Protein AF-A0AA88HQ57-F1 (afdb_monomer_lite)

Radius of gyration: 19.63 Å; chains: 1; bounding box: 48×26×58 Å

Foldseek 3Di:
DLLPVLVVLLVVLVVLVVVLVVLVVDDDDLVSLLSNLLSPLLSVLSNVLSVVLVVVLVVQVVVCVVPHPDDDPQPHSVSSVVSSVVSSVVSNVVSVVVCVVPPWGWDWDDPDPVDTDIDIPDDPVVVVVVD

Secondary structure (DSSP, 8-state):
-THHHHHHHHHHHHHHHHHHHHHHHSPP-HHHHHHHHHHHHHHHHHHHHHHHHHHHHHHHHHHHHHH-SSPPTT--HHHHHHHHHHHHHHHHHHHHHHHHHS--EEEEEEEETTEEEEEEE--HHHHHH--

InterPro domains:
  IPR000337 GPCR, family 3 [PR00248] (41-62)
  IPR000337 GPCR, family 3 [PR00248] (80-103)
  IPR017978 GPCR family 3, C-terminal [PF00003] (1-127)
  IPR017978 GPCR family 3, C-terminal [PS50259] (1-131)
  IPR050726 Metabotropic Glutamate Receptor [PTHR24060] (1-130)

Sequence (131 aa):
ASGRELSFMLLFGILICYLNTFILLAKPSTLTCSLQRVGIGIGFSLTYAALFTKTNRISRIFNAASTSAKRPEFISPKSQVAITCSLVAVQVAIIGMWMLVETPGTRYHHPSRSEVILKCKLEDSTFLVSQ

Structure (mmCIF, N/CA/C/O backbone):
data_AF-A0AA88HQ57-F1
#
_entry.id   AF-A0AA88HQ57-F1
#
loop_
_atom_site.group_PDB
_atom_site.id
_atom_site.type_symbol
_atom_site.label_atom_id
_atom_site.label_alt_id
_atom_site.label_comp_id
_atom_site.label_asym_id
_atom_site.label_entity_id
_atom_site.label_seq_id
_atom_site.pdbx_PDB_ins_code
_atom_site.Cartn_x
_atom_site.Cartn_y
_atom_site.Cartn_z
_atom_site.occupancy
_atom_site.B_iso_or_equiv
_atom_site.auth_seq_id
_atom_site.auth_comp_id
_atom_site.auth_asym_id
_atom_site.auth_atom_id
_atom_site.pdbx_PDB_model_num
ATOM 1 N N . ALA A 1 1 ? -6.358 -3.799 25.568 1.00 45.44 1 ALA A N 1
ATOM 2 C CA . ALA A 1 1 ? -5.335 -3.118 24.745 1.00 45.44 1 ALA A CA 1
ATOM 3 C C . ALA A 1 1 ? -5.500 -3.450 23.246 1.00 45.44 1 ALA A C 1
ATOM 5 O O . ALA A 1 1 ? -4.651 -4.110 22.672 1.00 45.44 1 ALA A O 1
ATOM 6 N N . SER A 1 2 ? -6.586 -2.991 22.602 1.00 55.41 2 SER A N 1
ATOM 7 C CA . SER A 1 2 ? -6.931 -3.330 21.195 1.00 55.41 2 SER A CA 1
ATOM 8 C C . SER A 1 2 ? -6.190 -2.495 20.136 1.00 55.41 2 SER A C 1
ATOM 10 O O . SER A 1 2 ? -6.170 -2.836 18.964 1.00 55.41 2 SER A O 1
ATOM 12 N N . GLY A 1 3 ? -5.579 -1.370 20.529 1.00 66.38 3 GLY A N 1
ATOM 13 C CA . GLY A 1 3 ? -4.966 -0.431 19.581 1.00 66.38 3 GLY A CA 1
ATOM 14 C C . GLY A 1 3 ? -3.582 -0.830 19.063 1.00 66.38 3 GLY A C 1
ATOM 15 O O . GLY A 1 3 ? -3.099 -0.203 18.131 1.00 66.38 3 GLY A O 1
ATOM 16 N N . ARG A 1 4 ? -2.931 -1.836 19.662 1.00 80.88 4 ARG A N 1
ATOM 17 C CA . ARG A 1 4 ? -1.531 -2.161 19.357 1.00 80.88 4 ARG A CA 1
ATOM 18 C C . ARG A 1 4 ? -1.373 -2.802 17.974 1.00 80.88 4 ARG A C 1
ATOM 20 O O . ARG A 1 4 ? -0.492 -2.393 17.231 1.00 80.88 4 ARG A O 1
ATOM 27 N N . GLU A 1 5 ? -2.254 -3.733 17.612 1.00 81.94 5 GLU A N 1
ATOM 28 C CA . GLU A 1 5 ? -2.211 -4.427 16.313 1.00 81.94 5 GLU A CA 1
ATOM 29 C C . GLU A 1 5 ? -2.447 -3.465 15.140 1.00 81.94 5 GLU A C 1
ATOM 31 O O . GLU A 1 5 ? -1.683 -3.454 14.180 1.00 81.94 5 GLU A O 1
ATOM 36 N N . LEU A 1 6 ? -3.437 -2.576 15.262 1.00 78.75 6 LEU A N 1
ATOM 37 C CA . LEU A 1 6 ? -3.699 -1.527 14.269 1.00 78.75 6 LEU A CA 1
ATOM 38 C C . LEU A 1 6 ? -2.534 -0.545 14.129 1.00 78.75 6 LEU A C 1
ATOM 40 O O . LEU A 1 6 ? -2.203 -0.144 13.017 1.00 78.75 6 LEU A O 1
ATOM 44 N N . SER A 1 7 ? -1.899 -0.157 15.240 1.00 85.75 7 SER A N 1
ATOM 45 C CA . SER A 1 7 ? -0.711 0.698 15.184 1.00 85.75 7 SER A CA 1
ATOM 46 C C . SER A 1 7 ? 0.455 0.006 14.478 1.00 85.75 7 SER A C 1
ATOM 48 O O . SER A 1 7 ? 1.149 0.660 13.708 1.00 85.75 7 SER A O 1
ATOM 50 N N . PHE A 1 8 ? 0.655 -1.301 14.686 1.00 85.81 8 PHE A N 1
ATOM 51 C CA . PHE A 1 8 ? 1.665 -2.058 13.942 1.00 85.81 8 PHE A CA 1
ATOM 52 C C . PHE A 1 8 ? 1.363 -2.098 12.444 1.00 85.81 8 PHE A C 1
ATOM 54 O O . PHE A 1 8 ? 2.265 -1.857 11.650 1.00 85.81 8 PHE A O 1
ATOM 61 N N . MET A 1 9 ? 0.105 -2.321 12.051 1.00 84.50 9 MET A N 1
ATOM 62 C CA . MET A 1 9 ? -0.293 -2.271 10.639 1.00 84.50 9 MET A CA 1
ATOM 63 C C . MET A 1 9 ? -0.060 -0.895 10.016 1.00 84.50 9 MET A C 1
ATOM 65 O O . MET A 1 9 ? 0.452 -0.798 8.906 1.00 84.50 9 MET A O 1
ATOM 69 N N . LEU A 1 10 ? -0.382 0.173 10.744 1.00 86.06 10 LEU A N 1
ATOM 70 C CA . LEU A 1 10 ? -0.167 1.540 10.283 1.00 86.06 10 LEU A CA 1
ATOM 71 C C . LEU A 1 10 ? 1.327 1.853 10.118 1.00 86.06 10 LEU A C 1
ATOM 73 O O . LEU A 1 10 ? 1.730 2.377 9.085 1.00 86.06 10 LEU A O 1
ATOM 77 N N . LEU A 1 11 ? 2.162 1.480 11.092 1.00 88.31 11 LEU A N 1
ATOM 78 C CA . LEU A 1 11 ? 3.618 1.628 10.995 1.00 88.31 11 LEU A CA 1
ATOM 79 C C . LEU A 1 11 ? 4.199 0.802 9.842 1.00 88.31 11 LEU A C 1
ATOM 81 O O . LEU A 1 11 ? 5.094 1.273 9.147 1.00 88.31 11 LEU A O 1
ATOM 85 N N . PHE A 1 12 ? 3.671 -0.399 9.609 1.00 87.69 12 PHE A N 1
ATOM 86 C CA . PHE A 1 12 ? 4.076 -1.241 8.488 1.00 87.69 12 PHE A CA 1
ATOM 87 C C . PHE A 1 12 ? 3.705 -0.612 7.135 1.00 87.69 12 PHE A C 1
ATOM 89 O O . PHE A 1 12 ? 4.532 -0.589 6.228 1.00 87.69 12 PHE A O 1
ATOM 96 N N . GLY A 1 13 ? 2.512 -0.019 7.012 1.00 86.56 13 GLY A N 1
ATOM 97 C CA . GLY A 1 13 ? 2.109 0.739 5.821 1.00 86.56 13 GLY A CA 1
ATOM 98 C C . GLY A 1 13 ? 3.015 1.936 5.559 1.00 86.56 13 GLY A C 1
ATOM 99 O O . GLY A 1 13 ? 3.500 2.109 4.444 1.00 86.56 13 GLY A O 1
ATOM 100 N N . ILE A 1 14 ? 3.334 2.699 6.606 1.00 89.38 14 ILE A N 1
ATOM 101 C CA . ILE A 1 14 ? 4.274 3.823 6.526 1.00 89.38 14 ILE A CA 1
ATOM 102 C C . ILE A 1 14 ? 5.669 3.348 6.103 1.00 89.38 14 ILE A C 1
ATOM 104 O O . ILE A 1 14 ? 6.288 3.970 5.242 1.00 89.38 14 ILE A O 1
ATOM 108 N N . LEU A 1 15 ? 6.158 2.233 6.654 1.00 90.31 15 LEU A N 1
ATOM 109 C CA . LEU A 1 15 ? 7.441 1.649 6.264 1.00 90.31 15 LEU A CA 1
ATOM 110 C C . LEU A 1 15 ? 7.456 1.281 4.773 1.00 90.31 15 LEU A C 1
ATOM 112 O O . LEU A 1 15 ? 8.411 1.617 4.078 1.00 90.31 15 LEU A O 1
ATOM 116 N N . ILE A 1 16 ? 6.392 0.655 4.261 1.00 86.69 16 ILE A N 1
ATOM 117 C CA . ILE A 1 16 ? 6.252 0.343 2.828 1.00 86.69 16 ILE A CA 1
ATOM 118 C C . ILE A 1 16 ? 6.259 1.622 1.981 1.00 86.69 16 ILE A C 1
ATOM 120 O O . ILE A 1 16 ? 6.902 1.652 0.929 1.00 86.69 16 ILE A O 1
ATOM 124 N N . CYS A 1 17 ? 5.587 2.686 2.426 1.00 87.12 17 CYS A N 1
ATOM 125 C CA . CYS A 1 17 ? 5.618 3.979 1.741 1.00 87.12 17 CYS A CA 1
ATOM 126 C C . CYS A 1 17 ? 7.042 4.555 1.689 1.00 87.12 17 CYS A C 1
ATOM 128 O O . CYS A 1 17 ? 7.483 4.980 0.624 1.00 87.12 17 CYS A O 1
ATOM 130 N N . TYR A 1 18 ? 7.794 4.502 2.793 1.00 88.75 18 TYR A N 1
ATOM 131 C CA . TYR A 1 18 ? 9.195 4.938 2.813 1.00 88.75 18 TYR A CA 1
ATOM 132 C C . TYR A 1 18 ? 10.088 4.097 1.897 1.00 88.75 18 TYR A C 1
ATOM 134 O O . TYR A 1 18 ? 10.911 4.651 1.171 1.00 88.75 18 TYR A O 1
ATOM 142 N N . LEU A 1 19 ? 9.917 2.772 1.887 1.00 88.31 19 LEU A N 1
ATOM 143 C CA . LEU A 1 19 ? 10.662 1.883 0.993 1.00 88.31 19 LEU A CA 1
ATOM 144 C C . LEU A 1 19 ? 10.344 2.162 -0.484 1.00 88.31 19 LEU A C 1
ATOM 146 O O . LEU A 1 19 ? 11.250 2.134 -1.315 1.00 88.31 19 LEU A O 1
ATOM 150 N N . ASN A 1 20 ? 9.096 2.510 -0.817 1.00 84.62 20 ASN A N 1
ATOM 151 C CA . ASN A 1 20 ? 8.737 2.915 -2.180 1.00 84.62 20 ASN A CA 1
ATOM 152 C C . ASN A 1 20 ? 9.486 4.153 -2.656 1.00 84.62 20 ASN A C 1
ATOM 154 O O . ASN A 1 20 ? 9.836 4.217 -3.830 1.00 84.62 20 ASN A O 1
ATOM 158 N N . THR A 1 21 ? 9.777 5.108 -1.77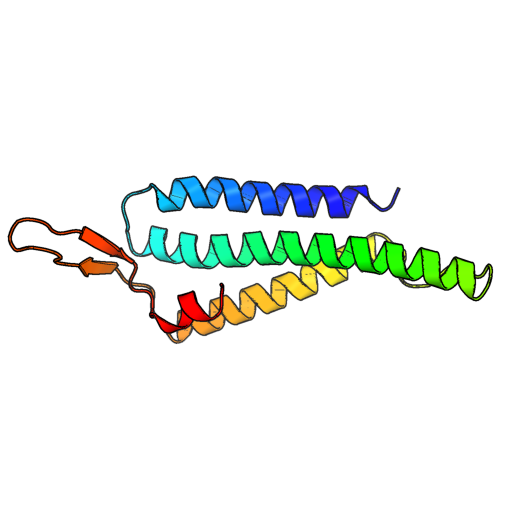3 1.00 86.50 21 THR A N 1
ATOM 159 C CA . THR A 1 21 ? 10.580 6.284 -2.131 1.00 86.50 21 THR A CA 1
ATOM 160 C C . THR A 1 21 ? 11.966 5.882 -2.643 1.00 86.50 21 THR A C 1
ATOM 162 O O . THR A 1 21 ? 12.445 6.445 -3.625 1.00 86.50 21 THR A O 1
ATOM 165 N N . PHE A 1 22 ? 12.594 4.864 -2.046 1.00 87.19 22 PHE A N 1
ATOM 166 C CA . PHE A 1 22 ? 13.873 4.337 -2.536 1.00 87.19 22 PHE A CA 1
ATOM 167 C C . PHE A 1 22 ? 13.732 3.620 -3.885 1.00 87.19 22 PHE A C 1
ATOM 169 O O . PHE A 1 22 ? 14.586 3.783 -4.753 1.00 87.19 22 PHE A O 1
ATOM 176 N N . ILE A 1 23 ? 12.646 2.867 -4.087 1.00 82.75 23 ILE A N 1
ATOM 177 C CA . ILE A 1 23 ? 12.342 2.197 -5.365 1.00 82.75 23 ILE A CA 1
ATOM 178 C C . ILE A 1 23 ? 12.121 3.231 -6.479 1.00 82.75 23 ILE A C 1
ATOM 180 O O . ILE A 1 23 ? 12.580 3.029 -7.598 1.00 82.75 23 ILE A O 1
ATOM 184 N N . LEU A 1 24 ? 11.481 4.358 -6.159 1.00 79.56 24 LEU A N 1
ATOM 185 C CA . LEU A 1 24 ? 11.242 5.471 -7.079 1.00 79.56 24 LEU A CA 1
ATOM 186 C C . LEU A 1 24 ? 12.543 6.171 -7.504 1.00 79.56 24 LEU A C 1
ATOM 188 O O . LEU A 1 24 ? 12.644 6.630 -8.638 1.00 79.56 24 LEU A O 1
ATOM 192 N N . LEU A 1 25 ? 13.542 6.226 -6.617 1.00 83.56 25 LEU A N 1
ATOM 193 C CA . LEU A 1 25 ? 14.884 6.732 -6.932 1.00 83.56 25 LEU A CA 1
ATOM 194 C C . LEU A 1 25 ? 15.750 5.725 -7.706 1.00 83.56 25 LEU A C 1
ATOM 196 O O . LEU A 1 25 ? 16.733 6.118 -8.335 1.00 83.56 25 LEU A O 1
ATOM 200 N N . ALA A 1 26 ? 15.434 4.432 -7.636 1.00 83.19 26 ALA A N 1
ATOM 201 C CA . ALA A 1 26 ? 16.208 3.395 -8.301 1.00 83.19 26 ALA A CA 1
ATOM 202 C C . ALA A 1 26 ? 16.036 3.448 -9.829 1.00 83.19 26 ALA A C 1
ATOM 204 O O . ALA A 1 26 ? 15.044 3.947 -10.361 1.00 83.19 26 ALA A O 1
ATOM 205 N N . LYS A 1 27 ? 17.011 2.892 -10.563 1.00 78.88 27 LYS A N 1
ATOM 206 C CA . LYS A 1 27 ? 16.968 2.875 -12.030 1.00 78.88 27 LYS A CA 1
ATOM 207 C C . LYS A 1 27 ? 15.693 2.154 -12.512 1.00 78.88 27 LYS A C 1
ATOM 209 O O . LYS A 1 27 ? 15.461 1.007 -12.108 1.00 78.88 27 LYS A O 1
ATOM 214 N N . PRO A 1 28 ? 14.888 2.782 -13.389 1.00 77.88 28 PRO A N 1
ATOM 215 C CA . PRO A 1 28 ? 13.641 2.201 -13.862 1.00 77.88 28 PRO A CA 1
ATOM 216 C C . PRO A 1 28 ? 13.926 0.936 -14.671 1.00 77.88 28 PRO A C 1
ATOM 218 O O . PRO A 1 28 ? 14.654 0.944 -15.661 1.00 77.88 28 PRO A O 1
ATOM 221 N N . SER A 1 29 ? 13.347 -0.166 -14.214 1.00 78.94 29 SER A N 1
ATOM 222 C CA . SER A 1 29 ? 13.369 -1.487 -14.836 1.00 78.94 29 SER A CA 1
ATOM 223 C C . SER A 1 29 ? 11.966 -2.071 -14.718 1.00 78.94 29 SER A C 1
ATOM 225 O O . SER A 1 29 ? 11.206 -1.650 -13.847 1.00 78.94 29 SER A O 1
ATOM 227 N N . THR A 1 30 ? 11.607 -3.046 -15.549 1.00 77.06 30 THR A N 1
ATOM 228 C CA . THR A 1 30 ? 10.276 -3.677 -15.531 1.00 77.06 30 THR A CA 1
ATOM 229 C C . THR A 1 30 ? 9.880 -4.145 -14.125 1.00 77.06 30 THR A C 1
ATOM 231 O O . THR A 1 30 ? 8.742 -3.949 -13.692 1.00 77.06 30 THR A O 1
ATOM 234 N N . LEU A 1 31 ? 10.849 -4.680 -13.374 1.00 77.31 31 LEU A N 1
ATOM 235 C CA . LEU A 1 31 ? 10.667 -5.091 -11.984 1.00 77.31 31 LEU A CA 1
ATOM 236 C C . LEU A 1 31 ? 10.438 -3.889 -11.053 1.00 77.31 31 LEU A C 1
ATOM 238 O O . LEU A 1 31 ? 9.443 -3.866 -10.336 1.00 77.31 31 LEU A O 1
ATOM 242 N N . THR A 1 32 ? 11.309 -2.876 -11.098 1.00 81.56 32 THR A N 1
ATOM 243 C CA . THR A 1 32 ? 11.202 -1.645 -10.291 1.00 81.56 32 THR A CA 1
ATOM 244 C C . THR A 1 32 ? 9.866 -0.937 -10.524 1.00 81.56 32 THR A C 1
ATOM 246 O O . THR A 1 32 ? 9.202 -0.549 -9.572 1.00 81.56 32 THR A O 1
ATOM 249 N N . CYS A 1 33 ? 9.421 -0.851 -11.780 1.00 80.31 33 CYS A N 1
ATOM 250 C CA . CYS A 1 33 ? 8.142 -0.255 -12.163 1.00 80.31 33 CYS A CA 1
ATOM 251 C C . CYS A 1 33 ? 6.941 -1.026 -11.601 1.00 80.31 33 CYS A C 1
ATOM 253 O O . CYS A 1 33 ? 5.984 -0.425 -11.114 1.00 80.31 33 CYS A O 1
ATOM 255 N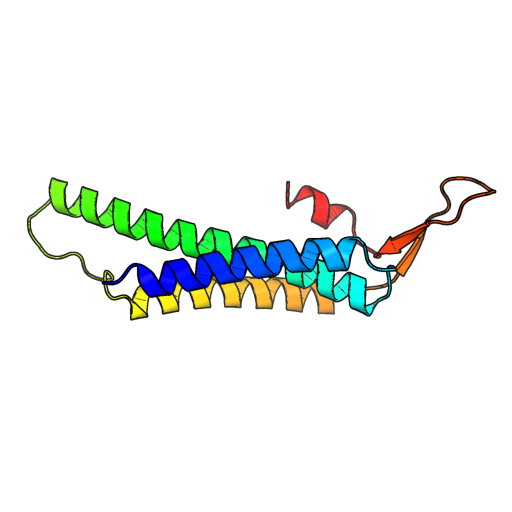 N . SER A 1 34 ? 7.001 -2.360 -11.635 1.00 78.94 34 SER A N 1
ATOM 256 C CA . SER A 1 34 ? 5.960 -3.215 -11.051 1.00 78.94 34 SER A CA 1
ATOM 257 C C . SER A 1 34 ? 5.911 -3.058 -9.531 1.00 78.94 34 SER A C 1
ATOM 259 O O . SER A 1 34 ? 4.842 -2.854 -8.958 1.00 78.94 34 SER A O 1
ATOM 261 N N . LEU A 1 35 ? 7.081 -3.092 -8.885 1.00 80.56 35 LEU A N 1
ATOM 262 C CA . LEU A 1 35 ? 7.222 -2.929 -7.439 1.00 80.56 35 LEU A CA 1
ATOM 263 C C . LEU A 1 35 ? 6.739 -1.560 -6.967 1.00 80.56 35 LEU A C 1
ATOM 265 O O . LEU A 1 35 ? 6.085 -1.483 -5.936 1.00 80.56 35 LEU A O 1
ATOM 269 N N . GLN A 1 36 ? 7.003 -0.503 -7.730 1.00 82.81 36 GLN A N 1
ATOM 270 C CA . GLN A 1 36 ? 6.535 0.842 -7.424 1.00 82.81 36 GLN A CA 1
ATOM 271 C C . GLN A 1 36 ? 5.004 0.939 -7.502 1.00 82.81 36 GLN A C 1
ATOM 273 O O . GLN A 1 36 ? 4.374 1.469 -6.590 1.00 82.81 36 GLN A O 1
ATOM 278 N N . ARG A 1 37 ? 4.381 0.380 -8.552 1.00 79.31 37 ARG A N 1
ATOM 279 C CA . ARG A 1 37 ? 2.914 0.389 -8.718 1.00 79.31 37 ARG A CA 1
ATOM 280 C C . ARG A 1 37 ? 2.221 -0.366 -7.582 1.00 79.31 37 ARG A C 1
ATOM 282 O O . ARG A 1 37 ? 1.294 0.149 -6.959 1.00 79.31 37 ARG A O 1
ATOM 289 N N . VAL A 1 38 ? 2.705 -1.571 -7.285 1.00 82.25 38 VAL A N 1
ATOM 290 C CA . VAL A 1 38 ? 2.156 -2.427 -6.224 1.00 82.25 38 VAL A CA 1
ATOM 291 C C . VAL A 1 38 ? 2.441 -1.841 -4.844 1.00 82.25 38 VAL A C 1
ATOM 293 O O . VAL A 1 38 ? 1.552 -1.771 -3.999 1.00 82.25 38 VAL A O 1
ATOM 296 N N . GLY A 1 39 ? 3.666 -1.381 -4.615 1.00 84.50 39 GLY A N 1
ATOM 297 C CA . GLY A 1 39 ? 4.112 -0.866 -3.333 1.00 84.50 39 GLY A CA 1
ATOM 298 C C . GLY A 1 39 ? 3.358 0.392 -2.908 1.00 84.50 39 GLY A C 1
ATOM 299 O O . GLY A 1 39 ? 2.912 0.463 -1.764 1.00 84.50 39 GLY A O 1
ATOM 300 N N . ILE A 1 40 ? 3.172 1.351 -3.818 1.00 83.19 40 ILE A N 1
ATOM 301 C CA . ILE A 1 40 ? 2.392 2.566 -3.550 1.00 83.19 40 ILE A CA 1
ATOM 302 C C . ILE A 1 40 ? 0.941 2.195 -3.217 1.00 83.19 40 ILE A C 1
ATOM 304 O O . ILE A 1 40 ? 0.407 2.636 -2.198 1.00 83.19 40 ILE A O 1
ATOM 308 N N . GLY A 1 41 ? 0.320 1.328 -4.024 1.00 83.00 41 GLY A N 1
ATOM 309 C CA . GLY A 1 41 ? -1.064 0.902 -3.813 1.00 83.00 41 GLY A CA 1
ATOM 310 C C . GLY A 1 41 ? -1.283 0.179 -2.479 1.00 83.00 41 GLY A C 1
ATOM 311 O O . GLY A 1 41 ? -2.238 0.482 -1.763 1.00 83.00 41 GLY A O 1
ATOM 312 N N . ILE A 1 42 ? -0.379 -0.731 -2.106 1.00 82.69 42 ILE A N 1
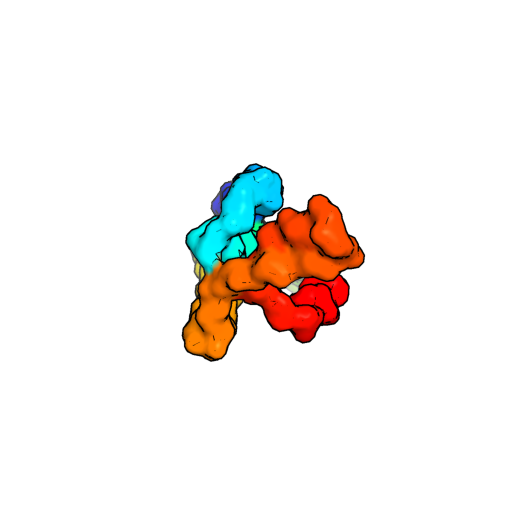ATOM 313 C CA . ILE A 1 42 ? -0.437 -1.448 -0.824 1.00 82.69 42 ILE A CA 1
ATOM 314 C C . ILE A 1 42 ? -0.172 -0.498 0.351 1.00 82.69 42 ILE A C 1
ATOM 316 O O . ILE A 1 42 ? -0.902 -0.545 1.341 1.00 82.69 42 ILE A O 1
ATOM 320 N N . GLY A 1 43 ? 0.835 0.375 0.252 1.00 85.12 43 GLY A N 1
ATOM 321 C CA . GLY A 1 43 ? 1.201 1.307 1.322 1.00 85.12 43 GLY A CA 1
ATOM 322 C C . GLY A 1 43 ? 0.066 2.270 1.678 1.00 85.12 43 GLY A C 1
ATOM 323 O O . GLY A 1 43 ? -0.304 2.398 2.852 1.00 85.12 43 GLY A O 1
ATOM 324 N N . PHE A 1 44 ? -0.556 2.883 0.664 1.00 83.50 44 PHE A N 1
ATOM 325 C CA . PHE A 1 44 ? -1.723 3.739 0.868 1.00 83.50 44 PHE A CA 1
ATOM 326 C C . PHE A 1 44 ? -2.918 2.952 1.402 1.00 83.50 44 PHE A C 1
ATOM 328 O O . PHE A 1 44 ? -3.503 3.356 2.406 1.00 83.50 44 PHE A O 1
ATOM 335 N N . SER A 1 45 ? -3.255 1.811 0.794 1.00 86.81 45 SER A N 1
ATOM 336 C CA . SER A 1 45 ? -4.401 0.999 1.219 1.00 86.81 45 SER A CA 1
ATOM 337 C C . SER A 1 45 ? -4.289 0.549 2.675 1.00 86.81 45 SER A C 1
ATOM 339 O O . SER A 1 45 ? -5.239 0.710 3.438 1.00 86.81 45 SER A O 1
ATOM 341 N N . LEU A 1 46 ? -3.115 0.076 3.102 1.00 84.31 46 LEU A N 1
ATOM 342 C CA . LEU A 1 46 ? -2.890 -0.357 4.479 1.00 84.31 46 LEU A CA 1
ATOM 343 C C . LEU A 1 46 ? -3.005 0.809 5.472 1.00 84.31 46 LEU A C 1
ATOM 345 O O . LEU A 1 46 ? -3.639 0.673 6.521 1.00 84.31 46 LEU A O 1
ATOM 349 N N . THR A 1 47 ? -2.442 1.969 5.126 1.00 86.19 47 THR A N 1
ATOM 350 C CA . THR A 1 47 ? -2.509 3.173 5.966 1.00 86.19 47 THR A CA 1
ATOM 351 C C . THR A 1 47 ? -3.950 3.670 6.104 1.00 86.19 47 THR A C 1
ATOM 353 O O . THR A 1 47 ? -4.429 3.877 7.222 1.00 86.19 47 THR A O 1
ATOM 356 N N . TYR A 1 48 ? -4.677 3.797 4.989 1.00 86.50 48 TYR A N 1
ATOM 357 C CA . TYR A 1 48 ? -6.074 4.235 4.983 1.00 86.50 48 TYR A CA 1
ATOM 358 C C . TYR A 1 48 ? -7.005 3.232 5.664 1.00 86.50 48 TYR A C 1
ATOM 360 O O . TYR A 1 48 ? -7.846 3.645 6.459 1.00 86.50 48 TYR A O 1
ATOM 368 N N . ALA A 1 49 ? -6.841 1.928 5.434 1.00 86.56 49 ALA A N 1
ATOM 369 C CA . ALA A 1 49 ? -7.654 0.897 6.077 1.00 86.56 49 ALA A CA 1
ATOM 370 C C . ALA A 1 49 ? -7.449 0.875 7.604 1.00 86.56 49 ALA A C 1
ATOM 372 O O . ALA A 1 49 ? -8.421 0.782 8.363 1.00 86.56 49 ALA A O 1
ATOM 373 N N . ALA A 1 50 ? -6.206 1.031 8.076 1.00 84.62 50 ALA A N 1
ATOM 374 C CA . ALA A 1 50 ? -5.903 1.114 9.503 1.00 84.62 50 ALA A CA 1
ATOM 375 C C . ALA A 1 50 ? -6.486 2.387 10.144 1.00 84.62 50 ALA A C 1
ATOM 377 O O . ALA A 1 50 ? -7.092 2.319 11.220 1.00 84.62 50 ALA A O 1
ATOM 378 N N . LEU A 1 51 ? -6.353 3.543 9.477 1.00 86.06 51 LEU A N 1
ATOM 379 C CA . LEU A 1 51 ? -6.957 4.806 9.916 1.00 86.06 51 LEU A CA 1
ATOM 380 C C . LEU A 1 51 ? -8.482 4.708 9.961 1.00 86.06 51 LEU A C 1
ATOM 382 O O . LEU A 1 51 ? -9.081 5.017 10.990 1.00 86.06 51 LEU A O 1
ATOM 386 N N . PHE A 1 52 ? -9.103 4.209 8.893 1.00 84.94 52 PHE A N 1
ATOM 387 C CA . PHE A 1 52 ? -10.546 4.018 8.799 1.00 84.94 52 PHE A CA 1
ATOM 388 C C . PHE A 1 52 ? -11.064 3.125 9.927 1.00 84.94 52 PHE A C 1
ATOM 390 O O . PHE A 1 52 ? -12.000 3.494 10.634 1.00 84.94 52 PHE A O 1
ATOM 397 N N . THR A 1 53 ? -10.406 1.992 10.178 1.00 83.44 53 THR A N 1
ATOM 398 C CA . THR A 1 53 ? -10.786 1.063 11.253 1.00 83.44 53 THR A CA 1
ATOM 399 C C . THR A 1 53 ? -10.648 1.701 12.640 1.00 83.44 53 THR A C 1
ATOM 401 O O . THR A 1 53 ? -11.484 1.483 13.524 1.00 83.44 53 THR A O 1
ATOM 404 N N . LYS A 1 54 ? -9.618 2.532 12.849 1.00 82.19 54 LYS A N 1
ATOM 405 C CA . LYS A 1 54 ? -9.421 3.283 14.096 1.00 82.19 54 LYS A CA 1
ATOM 406 C C . LYS A 1 54 ? -10.512 4.342 14.288 1.00 82.19 54 LYS A C 1
ATOM 408 O O . LYS A 1 54 ? -11.083 4.416 15.376 1.00 82.19 54 LYS A O 1
ATOM 413 N N . THR A 1 55 ? -10.844 5.097 13.243 1.00 85.88 55 THR A N 1
ATOM 414 C CA . THR A 1 55 ? -11.906 6.116 13.251 1.00 85.88 55 THR A CA 1
ATOM 415 C C . THR A 1 55 ? -13.284 5.495 13.447 1.00 85.88 55 THR A C 1
ATOM 417 O O . THR A 1 55 ? -14.045 5.964 14.291 1.00 85.88 55 THR A O 1
ATOM 420 N N . ASN A 1 56 ? -13.589 4.391 12.759 1.00 82.50 56 ASN A N 1
ATOM 421 C CA . ASN A 1 56 ? -14.847 3.664 12.920 1.00 82.50 56 ASN A CA 1
ATOM 422 C C . ASN A 1 56 ? -15.028 3.184 14.369 1.00 82.50 56 ASN A C 1
ATOM 424 O O . ASN A 1 56 ? -16.084 3.387 14.966 1.00 82.50 56 ASN A O 1
ATOM 428 N N . ARG A 1 57 ? -13.968 2.647 14.993 1.00 79.62 57 ARG A N 1
ATOM 429 C CA . ARG A 1 57 ? -13.990 2.293 16.420 1.00 79.62 57 ARG A CA 1
ATOM 430 C C . ARG A 1 57 ? -14.308 3.497 17.311 1.00 79.62 57 ARG A C 1
ATOM 432 O O . ARG A 1 57 ? -15.113 3.352 18.225 1.00 79.62 57 ARG A O 1
ATOM 439 N N . ILE A 1 58 ? -13.689 4.656 17.071 1.00 82.75 58 ILE A N 1
ATOM 440 C CA . ILE A 1 58 ? -13.938 5.879 17.855 1.00 82.75 58 ILE A CA 1
ATOM 441 C C . ILE A 1 58 ? -15.392 6.334 17.682 1.00 82.75 58 ILE A C 1
ATOM 443 O O . ILE A 1 58 ? -16.084 6.531 18.677 1.00 82.75 58 ILE A O 1
ATOM 447 N N . SER A 1 59 ? -15.880 6.406 16.441 1.00 82.44 59 SER A N 1
ATOM 448 C CA . SER A 1 59 ? -17.269 6.762 16.126 1.00 82.44 59 SER A CA 1
ATOM 449 C C . SER A 1 59 ? -18.269 5.864 16.861 1.00 82.44 59 SER A C 1
ATOM 451 O O . SER A 1 59 ? -19.200 6.358 17.493 1.00 82.44 59 SER A O 1
ATOM 453 N N . ARG A 1 60 ? -18.031 4.547 16.891 1.00 77.62 60 ARG A N 1
ATOM 454 C CA . ARG A 1 60 ? -18.899 3.594 17.600 1.00 77.62 60 ARG A CA 1
ATOM 455 C C . ARG A 1 60 ? -18.864 3.746 19.119 1.00 77.62 60 ARG A C 1
ATOM 457 O O . ARG A 1 60 ? -19.886 3.522 19.759 1.00 77.62 60 ARG A O 1
ATOM 464 N N . ILE A 1 61 ? -17.725 4.139 19.694 1.00 79.94 61 ILE A N 1
ATOM 465 C CA . ILE A 1 61 ? -17.618 4.458 21.126 1.00 79.94 61 ILE A CA 1
ATOM 466 C C . ILE A 1 61 ? -18.469 5.691 21.458 1.00 79.94 61 ILE A C 1
ATOM 468 O O . ILE A 1 61 ? -19.256 5.634 22.399 1.00 79.94 61 ILE A O 1
ATOM 472 N N . PHE A 1 62 ? -18.361 6.768 20.673 1.00 80.56 62 PHE A N 1
ATOM 473 C CA . PHE A 1 62 ? -19.164 7.981 20.875 1.00 80.56 62 PHE A CA 1
ATOM 474 C C . PHE A 1 62 ? -20.662 7.733 20.654 1.00 80.56 62 PHE A C 1
ATOM 476 O O . PHE A 1 62 ? -21.483 8.182 21.448 1.00 80.56 62 PHE A O 1
ATOM 483 N N . ASN A 1 63 ? -21.023 6.956 19.630 1.00 78.00 63 ASN A N 1
ATOM 484 C CA . ASN A 1 63 ? -22.417 6.607 19.364 1.00 78.00 63 ASN A CA 1
ATOM 485 C C . ASN A 1 63 ? -23.024 5.748 20.486 1.00 78.00 63 ASN A C 1
ATOM 487 O O . ASN A 1 63 ? -24.153 5.986 20.907 1.00 78.00 63 ASN A O 1
ATOM 491 N N . ALA A 1 64 ? -22.265 4.783 21.020 1.00 72.25 64 ALA A N 1
ATOM 492 C CA . ALA A 1 64 ? -22.690 4.004 22.183 1.00 72.25 64 ALA A CA 1
ATOM 493 C C . ALA A 1 64 ? -22.843 4.895 23.427 1.00 72.25 64 ALA A C 1
ATOM 495 O O . ALA A 1 64 ? -23.862 4.810 24.105 1.00 72.25 64 ALA A O 1
ATOM 496 N N . ALA A 1 65 ? -21.900 5.811 23.674 1.00 71.62 65 ALA A N 1
ATOM 497 C CA . ALA A 1 65 ? -22.001 6.778 24.767 1.00 71.62 65 ALA A CA 1
ATOM 498 C C . ALA A 1 65 ? -23.254 7.676 24.665 1.00 71.62 65 ALA A C 1
ATOM 500 O O . ALA A 1 65 ? -23.809 8.047 25.693 1.00 71.62 65 ALA A O 1
ATOM 501 N N . SER A 1 66 ? -23.724 7.979 23.448 1.00 69.81 66 SER A N 1
ATOM 502 C CA . SER A 1 66 ? -24.929 8.786 23.200 1.00 69.81 66 SER A CA 1
ATOM 503 C C . SER A 1 66 ? -26.249 8.001 23.232 1.00 69.81 66 SER A C 1
ATOM 505 O O . SER A 1 66 ? -27.293 8.620 23.416 1.00 69.81 66 SER A O 1
ATOM 507 N N . THR A 1 67 ? -26.242 6.683 22.999 1.00 65.88 67 THR A N 1
ATOM 508 C CA . THR A 1 67 ? -27.469 5.876 22.811 1.00 65.88 67 THR A CA 1
ATOM 509 C C . THR A 1 67 ? -27.765 4.930 23.981 1.00 65.88 67 THR A C 1
ATOM 511 O O . THR A 1 67 ? -28.930 4.759 24.326 1.00 65.88 67 THR A O 1
ATOM 514 N N . SER A 1 68 ? -26.764 4.283 24.600 1.00 60.66 68 SER A N 1
ATOM 515 C CA . SER A 1 68 ? -26.959 3.379 25.753 1.00 60.66 68 SER A CA 1
ATOM 516 C C . SER A 1 68 ? -25.623 2.828 26.280 1.00 60.66 68 SER A C 1
ATOM 518 O O . SER A 1 68 ? -24.733 2.516 25.492 1.00 60.66 68 SER A O 1
ATOM 520 N N . ALA A 1 69 ? -25.501 2.557 27.587 1.00 59.84 69 ALA A N 1
ATOM 521 C CA . ALA A 1 69 ? -24.317 1.961 28.239 1.00 59.84 69 ALA A CA 1
ATOM 522 C C . ALA A 1 69 ? -24.009 0.486 27.850 1.00 59.84 69 ALA A C 1
ATOM 524 O O . ALA A 1 69 ? -23.329 -0.238 28.582 1.00 59.84 69 ALA A O 1
ATOM 525 N N . LYS A 1 70 ? -24.509 0.004 26.706 1.00 57.81 70 LYS A N 1
ATOM 526 C CA . LYS A 1 70 ? -24.301 -1.362 26.211 1.00 57.81 70 LYS A CA 1
ATOM 527 C C . LYS A 1 70 ? -22.974 -1.438 25.452 1.00 57.81 70 LYS A C 1
ATOM 529 O O . LYS A 1 70 ? -22.705 -0.620 24.574 1.00 57.81 70 LYS A O 1
ATOM 534 N N . ARG A 1 71 ? -22.130 -2.428 25.776 1.00 55.38 71 ARG A N 1
ATOM 535 C CA . ARG A 1 71 ? -20.842 -2.630 25.088 1.00 55.38 71 ARG A CA 1
ATOM 536 C C . ARG A 1 71 ? -21.076 -2.811 23.577 1.00 55.38 71 ARG A C 1
ATOM 538 O O . ARG A 1 71 ? -21.805 -3.727 23.204 1.00 55.38 71 ARG A O 1
ATOM 545 N N . PRO A 1 72 ? -20.459 -1.986 22.714 1.00 57.06 72 PRO A N 1
ATOM 546 C CA . PRO A 1 72 ? -20.616 -2.125 21.274 1.00 57.06 72 PRO A CA 1
ATOM 547 C C . PRO A 1 72 ? -20.001 -3.442 20.772 1.00 57.06 72 PRO A C 1
ATOM 549 O O . PRO A 1 72 ? -18.895 -3.810 21.169 1.00 57.06 72 PRO A O 1
ATOM 552 N N . GLU A 1 73 ? -20.694 -4.129 19.857 1.00 56.75 73 GLU A N 1
ATOM 553 C CA . GLU A 1 73 ? -20.212 -5.355 19.179 1.00 56.75 73 GLU A CA 1
ATOM 554 C C . GLU A 1 73 ? -18.978 -5.038 18.294 1.00 56.75 73 GLU A C 1
ATOM 556 O O . GLU A 1 73 ? -18.628 -3.877 18.188 1.00 56.75 73 GLU A O 1
ATOM 561 N N . PHE A 1 74 ? -18.225 -5.955 17.681 1.00 54.31 74 PHE A N 1
ATOM 562 C CA . PHE A 1 74 ? -17.077 -5.610 16.783 1.00 54.31 74 PHE A CA 1
ATOM 563 C C . PHE A 1 74 ? -15.920 -4.739 17.352 1.00 54.31 74 PHE A C 1
ATOM 565 O O . PHE A 1 74 ? -15.106 -4.212 16.597 1.00 54.31 74 PHE A O 1
ATOM 572 N N . ILE A 1 75 ? -15.785 -4.578 18.674 1.00 62.25 75 ILE A N 1
ATOM 573 C CA . ILE A 1 75 ? -14.621 -3.895 19.296 1.00 62.25 75 ILE A CA 1
ATOM 574 C C . ILE A 1 75 ? -13.400 -4.833 19.411 1.00 62.25 75 ILE A C 1
ATOM 576 O O . ILE A 1 75 ? -12.310 -4.401 19.786 1.00 62.25 75 ILE A O 1
ATOM 580 N N . SER A 1 76 ? -13.570 -6.125 19.112 1.00 68.75 76 SER A N 1
ATOM 581 C CA . SER A 1 76 ? -12.519 -7.122 19.310 1.00 68.75 76 SER A CA 1
ATOM 582 C C . SER A 1 76 ? -11.321 -6.876 18.374 1.00 68.75 76 SER A C 1
ATOM 584 O O . SER A 1 76 ? -11.534 -6.758 17.164 1.00 68.75 76 SER A O 1
ATOM 586 N N . PRO A 1 77 ? -10.077 -6.866 18.895 1.00 67.69 77 PRO A N 1
ATOM 587 C CA . PRO A 1 77 ? -8.857 -6.608 18.121 1.00 67.69 77 PRO A CA 1
ATOM 588 C C . PRO A 1 77 ? -8.744 -7.478 16.863 1.00 67.69 77 PRO A C 1
ATOM 590 O O . PRO A 1 77 ? -8.473 -6.981 15.772 1.00 67.69 77 PRO A O 1
ATOM 593 N N . LYS A 1 78 ? -9.096 -8.763 16.993 1.00 73.50 78 LYS A N 1
ATOM 594 C CA . LYS A 1 78 ? -9.095 -9.734 15.892 1.00 73.50 78 LYS A CA 1
ATOM 595 C C . LYS A 1 78 ? -10.040 -9.351 14.753 1.00 73.50 78 LYS A C 1
ATOM 597 O O . LYS A 1 78 ? -9.696 -9.527 13.591 1.00 73.50 78 LYS A O 1
ATOM 602 N N . SER A 1 79 ? -11.211 -8.792 15.070 1.00 77.69 79 SER A N 1
ATOM 603 C CA . SER A 1 79 ? -12.163 -8.341 14.049 1.00 77.69 79 SER A CA 1
ATOM 604 C C . SER A 1 79 ? -11.654 -7.100 13.317 1.00 77.69 79 SER A C 1
ATOM 606 O O . SER A 1 79 ? -11.902 -6.956 12.126 1.00 77.69 79 SER A O 1
ATOM 608 N N . GLN A 1 80 ? -10.931 -6.212 14.006 1.00 77.44 80 GLN A N 1
ATOM 609 C CA . GLN A 1 80 ? -10.356 -5.006 13.405 1.00 77.44 80 GLN A CA 1
ATOM 610 C C . GLN A 1 80 ? -9.228 -5.347 12.426 1.00 77.44 80 GLN A C 1
ATOM 612 O O . GLN A 1 80 ? -9.160 -4.797 11.326 1.00 77.44 80 GLN A O 1
ATOM 617 N N . VAL A 1 81 ? -8.372 -6.289 12.825 1.00 81.31 81 VAL A N 1
ATOM 618 C CA . VAL A 1 81 ? -7.323 -6.858 11.975 1.00 81.31 81 VAL A CA 1
ATOM 619 C C . VAL A 1 81 ? -7.941 -7.542 10.758 1.00 81.31 81 VAL A C 1
ATOM 621 O O . VAL A 1 81 ? -7.535 -7.245 9.640 1.00 81.31 81 VAL A O 1
ATOM 624 N N . ALA A 1 82 ? -8.976 -8.368 10.951 1.00 84.06 82 ALA A N 1
ATOM 625 C CA . ALA A 1 82 ? -9.668 -9.035 9.850 1.00 84.06 82 ALA A CA 1
ATOM 626 C C . ALA A 1 82 ? -10.240 -8.038 8.828 1.00 84.06 82 ALA A C 1
ATOM 628 O O . ALA A 1 82 ? -9.957 -8.173 7.644 1.00 84.06 82 ALA A O 1
ATOM 629 N N . ILE A 1 83 ? -10.956 -6.996 9.274 1.00 84.25 83 ILE A N 1
ATOM 630 C CA . ILE A 1 83 ? -11.509 -5.955 8.385 1.00 84.25 83 ILE A CA 1
ATOM 631 C C . ILE A 1 83 ? -10.395 -5.252 7.601 1.00 84.25 83 ILE A C 1
ATOM 633 O O . ILE A 1 83 ? -10.506 -5.071 6.390 1.00 84.25 83 ILE A O 1
ATOM 637 N N . THR A 1 84 ? -9.303 -4.888 8.281 1.00 82.81 84 THR A N 1
ATOM 638 C CA . THR A 1 84 ? -8.155 -4.224 7.646 1.00 82.81 84 THR A CA 1
ATOM 639 C C . THR A 1 84 ? -7.526 -5.129 6.584 1.00 82.81 84 THR A C 1
ATOM 641 O O . THR A 1 84 ? -7.310 -4.694 5.456 1.00 82.81 84 THR A O 1
ATOM 644 N N . CYS A 1 85 ? -7.296 -6.406 6.903 1.00 83.62 85 CYS A N 1
ATOM 645 C CA . CYS A 1 85 ? -6.772 -7.387 5.955 1.00 83.62 85 CYS A CA 1
ATOM 646 C C . CYS A 1 85 ? -7.707 -7.611 4.763 1.00 83.62 85 CYS A C 1
ATOM 648 O O . CYS A 1 85 ? -7.224 -7.695 3.639 1.00 83.62 85 CYS A O 1
ATOM 650 N N . SER A 1 86 ? -9.024 -7.675 4.978 1.00 87.50 86 SER A N 1
ATOM 651 C CA . SER A 1 86 ? -9.997 -7.831 3.891 1.00 87.50 86 SER A CA 1
ATOM 652 C C . SER A 1 86 ? -9.963 -6.647 2.923 1.00 87.50 86 SER A C 1
ATOM 654 O O . SER A 1 86 ? -9.935 -6.859 1.714 1.00 87.50 86 SER A O 1
ATOM 656 N N . LEU A 1 87 ? -9.900 -5.412 3.434 1.00 85.50 87 LEU A N 1
ATOM 657 C CA . LEU A 1 87 ? -9.789 -4.209 2.599 1.00 85.50 87 LEU A CA 1
ATOM 658 C C . LEU A 1 87 ? -8.499 -4.208 1.767 1.00 85.50 87 LEU A C 1
ATOM 660 O O . LEU A 1 87 ? -8.529 -3.928 0.570 1.00 85.50 87 LEU A O 1
ATOM 664 N N . VAL A 1 88 ? -7.374 -4.579 2.383 1.00 85.12 88 VAL A N 1
ATOM 665 C CA . VAL A 1 88 ? -6.083 -4.677 1.688 1.00 85.12 88 VAL A CA 1
ATOM 666 C C . VAL A 1 88 ? -6.100 -5.794 0.641 1.00 85.12 88 VAL A C 1
ATOM 668 O O . VAL A 1 88 ? -5.592 -5.600 -0.459 1.00 85.12 88 VAL A O 1
ATOM 671 N N . ALA A 1 89 ? -6.715 -6.942 0.934 1.00 86.75 89 ALA A N 1
ATOM 672 C CA . ALA A 1 89 ? -6.822 -8.054 -0.009 1.00 86.75 89 ALA A CA 1
ATOM 673 C C . ALA A 1 89 ? -7.610 -7.670 -1.271 1.00 86.75 89 ALA A C 1
ATOM 675 O O . ALA A 1 89 ? -7.189 -8.005 -2.377 1.00 86.75 89 ALA A O 1
ATOM 676 N N . VAL A 1 90 ? -8.705 -6.918 -1.119 1.00 88.00 90 VAL A N 1
ATOM 677 C CA . VAL A 1 90 ? -9.463 -6.373 -2.257 1.00 88.00 90 VAL A CA 1
ATOM 678 C C . VAL A 1 90 ? -8.579 -5.455 -3.100 1.00 88.00 90 VAL A C 1
ATOM 680 O O . VAL A 1 90 ? -8.540 -5.604 -4.319 1.00 88.00 90 VAL A O 1
ATOM 683 N N . GLN A 1 91 ? -7.803 -4.567 -2.472 1.00 84.50 91 GLN A N 1
ATOM 684 C CA . GLN A 1 91 ? -6.889 -3.692 -3.207 1.00 84.50 91 GLN A CA 1
ATOM 685 C C . GLN A 1 91 ? -5.815 -4.480 -3.967 1.00 84.50 91 GLN A C 1
ATOM 687 O O . GLN A 1 91 ? -5.536 -4.186 -5.128 1.00 84.50 91 GLN A O 1
ATOM 692 N N . VAL A 1 92 ? -5.222 -5.494 -3.334 1.00 83.56 92 VAL A N 1
ATOM 693 C CA . VAL A 1 92 ? -4.223 -6.359 -3.976 1.00 83.56 92 VAL A CA 1
ATOM 694 C C . VAL A 1 92 ? -4.829 -7.090 -5.174 1.00 83.56 92 VAL A C 1
ATOM 696 O O . VAL A 1 92 ? -4.179 -7.179 -6.212 1.00 83.56 92 VAL A O 1
ATOM 699 N N . ALA A 1 93 ? -6.076 -7.556 -5.073 1.00 87.00 93 ALA A N 1
ATOM 700 C CA . ALA A 1 93 ? -6.777 -8.189 -6.186 1.00 87.00 93 ALA A CA 1
ATOM 701 C C . ALA A 1 93 ? -7.026 -7.213 -7.346 1.00 87.00 93 ALA A C 1
ATOM 703 O O . ALA A 1 93 ? -6.775 -7.571 -8.494 1.00 87.00 93 ALA A O 1
ATOM 704 N N . ILE A 1 94 ? -7.447 -5.975 -7.058 1.00 84.75 94 ILE A N 1
ATOM 705 C CA . ILE A 1 94 ? -7.653 -4.931 -8.074 1.00 84.75 94 ILE A CA 1
ATOM 706 C C . ILE A 1 94 ? -6.336 -4.617 -8.792 1.00 84.75 94 ILE A C 1
ATOM 708 O O . ILE A 1 94 ? -6.285 -4.644 -10.019 1.00 84.75 94 ILE A O 1
ATOM 712 N N . ILE A 1 95 ? -5.255 -4.380 -8.041 1.00 79.75 95 ILE A N 1
ATOM 713 C CA . ILE A 1 95 ? -3.927 -4.102 -8.609 1.00 79.75 95 ILE A CA 1
ATOM 714 C C . ILE A 1 95 ? -3.421 -5.304 -9.417 1.00 79.75 95 ILE A C 1
ATOM 716 O O . ILE A 1 95 ? -2.861 -5.127 -10.497 1.00 79.75 95 ILE A O 1
ATOM 720 N N . GLY A 1 96 ? -3.639 -6.525 -8.922 1.00 80.62 96 GLY A N 1
ATOM 721 C CA . GLY A 1 96 ? -3.263 -7.760 -9.607 1.00 80.62 96 GLY A CA 1
ATOM 722 C C . GLY A 1 96 ? -4.007 -7.946 -10.928 1.00 80.62 96 GLY A C 1
ATOM 723 O O . GLY A 1 96 ? -3.373 -8.184 -11.951 1.00 80.62 96 GLY A O 1
ATOM 724 N N . MET A 1 97 ? -5.332 -7.767 -10.935 1.00 83.12 97 MET A N 1
ATOM 725 C CA . MET A 1 97 ? -6.136 -7.791 -12.162 1.00 83.12 97 MET A CA 1
ATOM 726 C C . MET A 1 97 ? -5.679 -6.716 -13.146 1.00 83.12 97 MET A C 1
ATOM 728 O O . MET A 1 97 ? -5.512 -7.000 -14.330 1.00 83.12 97 MET A O 1
ATOM 732 N N . TRP A 1 98 ? -5.408 -5.507 -12.655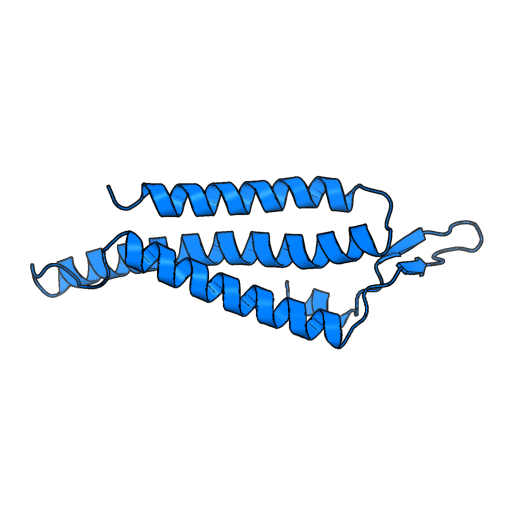 1.00 77.06 98 TRP A N 1
ATOM 733 C CA . TRP A 1 98 ? -4.912 -4.415 -13.485 1.00 77.06 98 TRP A CA 1
ATOM 734 C C . TRP A 1 98 ? -3.569 -4.756 -14.141 1.00 77.06 98 TRP A C 1
ATOM 736 O O . TRP A 1 98 ? -3.348 -4.450 -15.306 1.00 77.06 98 TRP A O 1
ATOM 746 N N . MET A 1 99 ? -2.684 -5.449 -13.424 1.00 71.31 99 MET A N 1
ATOM 747 C CA . MET A 1 99 ? -1.381 -5.877 -13.939 1.00 71.31 99 MET A CA 1
ATOM 748 C C . MET A 1 99 ? -1.474 -7.016 -14.971 1.00 71.31 99 MET A C 1
ATOM 750 O O . MET A 1 99 ? -0.580 -7.158 -15.802 1.00 71.31 99 MET A O 1
ATOM 754 N N . LEU A 1 100 ? -2.545 -7.819 -14.935 1.00 74.25 100 LEU A N 1
ATOM 755 C CA . LEU A 1 100 ? -2.828 -8.831 -15.962 1.00 74.25 100 LEU A CA 1
ATOM 756 C C . LEU A 1 100 ? -3.335 -8.199 -17.263 1.00 74.25 100 LEU A C 1
ATOM 758 O O . LEU A 1 100 ? -3.003 -8.681 -18.342 1.00 74.25 100 LEU A O 1
ATOM 762 N N . VAL A 1 101 ? -4.128 -7.131 -17.158 1.00 73.00 101 VAL A N 1
ATOM 763 C CA . VAL A 1 101 ? -4.618 -6.369 -18.317 1.00 73.00 101 VAL A CA 1
ATOM 764 C C . VAL A 1 101 ? -3.495 -5.512 -18.906 1.00 73.00 101 VAL A C 1
ATOM 766 O O . VAL A 1 101 ? -3.299 -5.480 -20.119 1.00 73.00 101 VAL A O 1
ATOM 769 N N . GLU A 1 102 ? -2.712 -4.861 -18.046 1.00 65.12 102 GLU A N 1
ATOM 770 C CA . GLU A 1 102 ? -1.594 -4.011 -18.431 1.00 65.12 102 GLU A CA 1
ATOM 771 C C . GLU A 1 102 ? -0.257 -4.598 -17.983 1.00 65.12 102 GLU A C 1
ATOM 773 O O . GLU A 1 102 ? 0.193 -4.383 -16.853 1.00 65.12 102 GLU A O 1
ATOM 778 N N . THR A 1 103 ? 0.439 -5.271 -18.903 1.00 62.50 103 THR A N 1
ATOM 779 C CA . THR A 1 103 ? 1.817 -5.705 -18.644 1.00 62.50 103 THR A CA 1
ATOM 780 C C . THR A 1 103 ? 2.701 -4.498 -18.303 1.00 62.50 103 THR A C 1
ATOM 782 O O . THR A 1 103 ? 2.868 -3.607 -19.151 1.00 62.50 103 THR A O 1
ATOM 785 N N . PRO A 1 104 ? 3.306 -4.456 -17.100 1.00 61.88 104 PRO A N 1
ATOM 786 C CA . PRO A 1 104 ? 4.243 -3.407 -16.744 1.00 61.88 104 PRO A CA 1
ATOM 787 C C . PRO A 1 104 ? 5.430 -3.485 -17.703 1.00 61.88 104 PRO A C 1
ATOM 789 O O . PRO A 1 104 ? 5.982 -4.552 -17.958 1.00 61.88 104 PRO A O 1
ATOM 792 N N . GLY A 1 105 ? 5.807 -2.345 -18.267 1.00 63.34 105 GLY A N 1
ATOM 793 C CA . GLY A 1 105 ? 6.928 -2.235 -19.193 1.00 63.34 105 GLY A CA 1
ATOM 794 C C . GLY A 1 105 ? 7.700 -0.953 -18.944 1.00 63.34 105 GLY A C 1
ATOM 795 O O . GLY A 1 105 ? 7.275 -0.092 -18.178 1.00 63.34 105 GLY A O 1
ATOM 796 N N . THR A 1 106 ? 8.838 -0.801 -19.601 1.00 63.72 106 THR A N 1
ATOM 797 C CA . THR A 1 106 ? 9.586 0.455 -19.624 1.00 63.72 106 THR A CA 1
ATOM 798 C C . THR A 1 106 ? 9.390 1.130 -20.979 1.00 63.72 106 THR A C 1
ATOM 800 O O . THR A 1 106 ? 9.266 0.468 -22.011 1.00 63.72 106 THR A O 1
ATOM 803 N N . ARG A 1 107 ? 9.300 2.461 -20.988 1.00 69.00 107 ARG A N 1
ATOM 804 C CA . ARG A 1 107 ? 9.252 3.271 -22.209 1.00 69.00 107 ARG A CA 1
ATOM 805 C C . ARG A 1 107 ? 10.359 4.314 -22.172 1.00 69.00 107 ARG A C 1
ATOM 807 O O . ARG A 1 107 ? 10.548 5.001 -21.170 1.00 69.00 107 ARG A O 1
ATOM 814 N N . TYR A 1 108 ? 11.081 4.429 -23.280 1.00 69.25 108 TYR A N 1
ATOM 815 C CA . TYR A 1 108 ? 12.032 5.512 -23.492 1.00 69.25 108 TYR A CA 1
ATOM 816 C C . TYR A 1 108 ? 11.249 6.768 -23.874 1.00 69.25 108 TYR A C 1
ATOM 818 O O . TYR A 1 108 ? 10.526 6.787 -24.867 1.00 69.25 108 TYR A O 1
ATOM 826 N N . HIS A 1 109 ? 11.347 7.795 -23.038 1.00 72.50 109 HIS A N 1
ATOM 827 C CA . HIS A 1 109 ? 10.769 9.106 -23.270 1.00 72.50 109 HIS A CA 1
ATOM 828 C C . HIS A 1 109 ? 11.871 10.034 -23.783 1.00 72.50 109 HIS A C 1
ATOM 830 O O . HIS A 1 109 ? 12.900 10.202 -23.128 1.00 72.50 109 HIS A O 1
ATOM 836 N N . HIS A 1 110 ? 11.650 10.647 -24.943 1.00 75.69 110 HIS A N 1
ATOM 837 C CA . HIS A 1 110 ? 12.605 11.542 -25.594 1.00 75.69 110 HIS A CA 1
ATOM 838 C C . HIS A 1 110 ? 12.101 12.989 -25.496 1.00 75.69 110 HIS A C 1
ATOM 840 O O . HIS A 1 110 ? 11.395 13.438 -26.397 1.00 75.69 110 HIS A O 1
ATOM 846 N N . PRO A 1 111 ? 12.390 13.723 -24.402 1.00 72.06 111 PRO A N 1
ATOM 847 C CA . PRO A 1 111 ? 11.961 15.117 -24.274 1.00 72.06 111 PRO A CA 1
ATOM 848 C C . PRO A 1 111 ? 12.716 16.065 -25.224 1.00 72.06 111 PRO A C 1
ATOM 850 O O . PRO A 1 111 ? 12.183 17.104 -25.597 1.00 72.06 111 PRO A O 1
ATOM 853 N N . SER A 1 112 ? 13.940 15.717 -25.639 1.00 77.75 112 SER A N 1
ATOM 854 C CA . SER A 1 112 ? 14.761 16.478 -26.591 1.00 77.75 112 SER A CA 1
ATOM 855 C C . SER A 1 112 ? 15.673 15.535 -27.390 1.00 77.75 112 SER A C 1
ATOM 857 O O . SER A 1 112 ? 15.839 14.375 -27.019 1.00 77.75 112 SER A O 1
ATOM 859 N N . ARG A 1 113 ? 16.303 16.013 -28.477 1.00 72.06 113 ARG A N 1
ATOM 860 C CA . ARG A 1 113 ? 17.228 15.204 -29.305 1.00 72.06 113 ARG A CA 1
ATOM 861 C C . ARG A 1 113 ? 18.492 14.753 -28.558 1.00 72.06 113 ARG A C 1
ATOM 863 O O . ARG A 1 113 ? 19.138 13.811 -29.004 1.00 72.06 113 ARG A O 1
ATOM 870 N N . SER A 1 114 ? 18.822 15.403 -27.442 1.00 71.56 114 SER A N 1
ATOM 871 C CA . SER A 1 114 ? 20.037 15.145 -26.654 1.00 71.56 114 SER A CA 1
ATOM 872 C C . SER A 1 114 ? 19.783 14.385 -25.348 1.00 71.56 114 SER A C 1
ATOM 874 O O . SER A 1 114 ? 20.737 14.058 -24.650 1.00 71.56 114 SER A O 1
ATOM 876 N N . GLU A 1 115 ? 18.522 14.121 -24.992 1.00 69.12 115 GLU A N 1
ATOM 877 C CA . GLU A 1 115 ? 18.161 13.538 -23.697 1.00 69.12 115 GLU A CA 1
ATOM 878 C C . GLU A 1 115 ? 17.203 12.356 -23.870 1.00 69.12 115 GLU A C 1
ATOM 880 O O . GLU A 1 115 ? 16.212 12.424 -24.600 1.00 69.12 115 GLU A O 1
ATOM 885 N N . VAL A 1 116 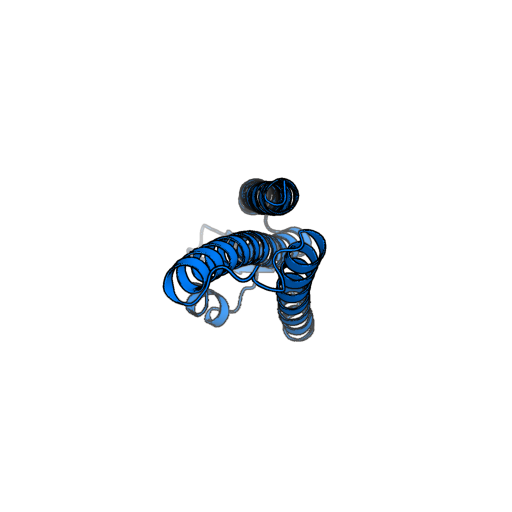? 17.499 11.254 -23.180 1.00 73.50 116 VAL A N 1
ATOM 886 C CA . VAL A 1 116 ? 16.670 10.047 -23.162 1.00 73.50 116 VAL A CA 1
ATOM 887 C C . VAL A 1 116 ? 16.358 9.706 -21.713 1.00 73.50 116 VAL A C 1
ATOM 889 O O . VAL A 1 116 ? 17.246 9.318 -20.957 1.00 73.50 116 VAL A O 1
ATOM 892 N N . ILE A 1 117 ? 15.089 9.825 -21.329 1.00 75.69 117 ILE A N 1
ATOM 893 C CA . ILE A 1 117 ? 14.621 9.473 -19.989 1.00 75.69 117 ILE A CA 1
ATOM 894 C C . ILE A 1 117 ? 13.939 8.112 -20.068 1.00 75.69 117 ILE A C 1
ATOM 896 O O . ILE A 1 117 ? 12.934 7.942 -20.756 1.00 75.69 117 ILE A O 1
ATOM 900 N N . LEU A 1 118 ? 14.454 7.131 -19.334 1.00 68.44 118 LEU A N 1
ATOM 901 C CA . LEU A 1 118 ? 13.763 5.859 -19.162 1.00 68.44 118 LEU A CA 1
ATOM 902 C C . LEU A 1 118 ? 12.650 6.054 -18.125 1.00 68.44 118 LEU A C 1
ATOM 904 O O . LEU A 1 118 ? 12.932 6.422 -16.990 1.00 68.44 118 LEU A O 1
ATOM 908 N N . LYS A 1 119 ? 11.389 5.846 -18.509 1.00 74.25 119 LYS A N 1
ATOM 909 C CA . LYS A 1 119 ? 10.228 5.936 -17.610 1.00 74.25 119 LYS A CA 1
ATOM 910 C C . LYS A 1 119 ? 9.484 4.603 -17.564 1.00 74.25 119 LYS A C 1
ATOM 912 O O . LYS A 1 119 ? 9.551 3.798 -18.495 1.00 74.25 119 LYS A O 1
ATOM 917 N N . CYS A 1 120 ? 8.760 4.360 -16.479 1.00 74.75 120 CYS A N 1
ATOM 918 C CA . CYS A 1 120 ? 7.816 3.249 -16.408 1.00 74.75 120 CYS A CA 1
ATOM 919 C C . CYS A 1 120 ? 6.641 3.501 -17.361 1.00 74.75 120 CYS A C 1
ATOM 921 O O . CYS A 1 120 ? 6.141 4.621 -17.448 1.00 74.75 120 CYS A O 1
ATOM 923 N N . LYS A 1 121 ? 6.205 2.466 -18.083 1.00 68.56 121 LYS A N 1
ATOM 924 C CA . LYS A 1 121 ? 5.000 2.495 -18.914 1.00 68.56 121 LYS A CA 1
ATOM 925 C C . LYS A 1 121 ? 3.795 2.473 -17.974 1.00 68.56 121 LYS A C 1
ATOM 927 O O . LYS A 1 121 ? 3.406 1.412 -17.495 1.00 68.56 121 LYS A O 1
ATOM 932 N N . LEU A 1 122 ? 3.276 3.654 -17.670 1.00 63.50 122 LEU A N 1
ATOM 933 C CA . LEU A 1 122 ? 2.049 3.859 -16.912 1.00 63.50 122 LEU A CA 1
ATOM 934 C C . LEU A 1 122 ? 1.025 4.475 -17.865 1.00 63.50 122 LEU A C 1
ATOM 936 O O . LEU A 1 122 ? 1.371 5.404 -18.590 1.00 63.50 122 LEU A O 1
ATOM 940 N N . GLU A 1 123 ? -0.198 3.956 -17.894 1.00 57.00 123 GLU A N 1
ATOM 941 C CA . GLU A 1 123 ? -1.293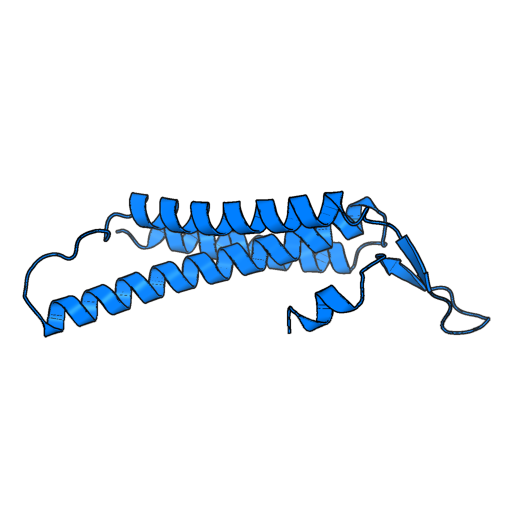 4.604 -18.614 1.00 57.00 123 GLU A CA 1
ATOM 942 C C . GLU A 1 123 ? -1.750 5.838 -17.822 1.00 57.00 123 GLU A C 1
ATOM 944 O O . GLU A 1 123 ? -2.047 5.743 -16.625 1.00 57.00 123 GLU A O 1
ATOM 949 N N . ASP A 1 124 ? -1.761 7.004 -18.478 1.00 52.56 124 ASP A N 1
ATOM 950 C CA . ASP A 1 124 ? -2.044 8.322 -17.885 1.00 52.56 124 ASP A CA 1
ATOM 951 C C . ASP A 1 124 ? -3.382 8.374 -17.114 1.00 52.56 124 ASP A C 1
ATOM 953 O O . ASP A 1 124 ? -3.549 9.163 -16.183 1.00 52.56 124 ASP A O 1
ATOM 957 N N . SER A 1 125 ? -4.313 7.463 -17.410 1.00 45.31 125 SER A N 1
ATOM 958 C CA . SER A 1 125 ? -5.592 7.305 -16.709 1.00 45.31 125 SER A CA 1
ATOM 959 C C . SER A 1 125 ? -5.457 6.840 -15.251 1.00 45.31 125 SER A C 1
ATOM 961 O O . SER A 1 125 ? -6.329 7.133 -14.439 1.00 45.31 125 SER A O 1
ATOM 963 N N . THR A 1 126 ? -4.367 6.153 -14.875 1.00 51.34 126 THR A N 1
ATOM 964 C CA . THR A 1 126 ? -4.163 5.688 -13.485 1.00 51.34 126 THR A CA 1
ATOM 965 C C . THR A 1 126 ? -3.729 6.829 -12.555 1.00 51.34 126 THR A C 1
ATOM 967 O O . THR A 1 126 ? -4.062 6.821 -11.369 1.00 51.34 126 THR A O 1
ATOM 970 N N . PHE A 1 127 ? -3.007 7.830 -13.074 1.00 48.34 127 PHE A N 1
ATOM 971 C CA . PHE A 1 127 ? -2.523 8.958 -12.267 1.00 48.34 127 PHE A CA 1
ATOM 972 C C . PHE A 1 127 ? -3.657 9.936 -11.912 1.00 48.34 127 PHE A C 1
ATOM 974 O O . PHE A 1 127 ? -3.658 10.490 -10.818 1.00 48.34 127 PHE A O 1
ATOM 981 N N . LEU A 1 128 ? -4.661 10.074 -12.790 1.00 39.69 128 LEU A N 1
ATOM 982 C CA . LEU A 1 128 ? -5.842 10.925 -12.573 1.00 39.69 128 LEU A CA 1
ATOM 983 C C . LEU A 1 128 ? -6.865 10.350 -11.579 1.00 39.69 128 LEU A C 1
ATOM 985 O O . LEU A 1 128 ? -7.689 11.098 -11.070 1.00 39.69 128 LEU A O 1
ATOM 989 N N . VAL A 1 129 ? -6.826 9.047 -11.287 1.00 42.22 129 VAL A N 1
ATOM 990 C CA . VAL A 1 129 ? -7.736 8.406 -10.312 1.00 42.22 129 VAL A CA 1
ATOM 991 C C . VAL A 1 129 ? -7.138 8.378 -8.897 1.00 42.22 129 VAL A C 1
ATOM 993 O O . VAL A 1 129 ? -7.856 8.148 -7.928 1.00 42.22 129 VAL A O 1
ATOM 996 N N . SER A 1 130 ? -5.828 8.615 -8.760 1.00 39.12 130 SER A N 1
ATOM 997 C CA . SER A 1 130 ? -5.115 8.576 -7.470 1.00 39.12 130 SER A CA 1
ATOM 998 C C . SER A 1 130 ? -4.736 9.958 -6.908 1.00 39.12 130 SER A C 1
ATOM 1000 O O . SER A 1 130 ? -4.014 10.002 -5.911 1.00 39.12 130 SER A O 1
ATOM 1002 N N . GLN A 1 131 ? -5.195 11.060 -7.519 1.00 35.94 131 GLN A N 1
ATOM 1003 C CA . GLN A 1 131 ? -5.077 12.426 -6.982 1.00 35.94 131 GLN A CA 1
ATOM 1004 C C . GLN A 1 131 ? -6.429 12.928 -6.476 1.00 35.94 131 GLN A C 1
ATOM 1006 O O . GLN A 1 131 ? -7.434 12.716 -7.188 1.00 35.94 131 GLN A O 1
#

Organism: Artemia franciscana (NCBI:txid6661)

pLDDT: mean 75.44, std 12.21, range [35.94, 90.31]